Protein AF-S7J3M8-F1 (afdb_monomer)

Structure (mmCIF, N/CA/C/O backbone):
data_AF-S7J3M8-F1
#
_entry.id   AF-S7J3M8-F1
#
loop_
_atom_site.group_PDB
_atom_site.id
_atom_site.type_symbol
_atom_site.label_atom_id
_atom_site.label_alt_id
_atom_site.label_comp_id
_atom_site.label_asym_id
_atom_site.label_entity_id
_atom_site.label_seq_id
_atom_site.pdbx_PDB_ins_code
_atom_site.Cartn_x
_atom_site.Cartn_y
_atom_site.Cartn_z
_atom_site.occupancy
_atom_site.B_iso_or_equiv
_atom_site.auth_seq_id
_atom_site.auth_comp_id
_atom_site.auth_asym_id
_atom_site.auth_atom_id
_atom_site.pdbx_PDB_model_num
ATOM 1 N N . MET A 1 1 ? 9.748 16.223 -14.506 1.00 35.44 1 MET A N 1
ATOM 2 C CA . MET A 1 1 ? 10.977 15.909 -13.746 1.00 35.44 1 MET A CA 1
ATOM 3 C C . MET A 1 1 ? 10.687 14.694 -12.887 1.00 35.44 1 MET A C 1
ATOM 5 O O . MET A 1 1 ? 9.742 14.750 -12.111 1.00 35.44 1 MET A O 1
ATOM 9 N N . LEU A 1 2 ? 11.425 13.596 -13.067 1.00 41.53 2 LEU A N 1
ATOM 10 C CA . LEU A 1 2 ? 11.388 12.462 -12.139 1.00 41.53 2 LEU A CA 1
ATOM 11 C C . LEU A 1 2 ? 11.839 12.987 -10.771 1.00 41.53 2 LEU A C 1
ATOM 13 O O . LEU A 1 2 ? 12.924 13.560 -10.676 1.00 41.53 2 LEU A O 1
ATOM 17 N N . GLN A 1 3 ? 10.993 12.874 -9.744 1.00 49.59 3 GLN A N 1
ATOM 18 C CA . GLN A 1 3 ? 11.418 13.181 -8.376 1.00 49.59 3 GLN A CA 1
ATOM 19 C C . GLN A 1 3 ? 12.662 12.342 -8.064 1.00 49.59 3 GLN A C 1
ATOM 21 O O . GLN A 1 3 ? 12.657 11.142 -8.344 1.00 49.59 3 GLN A O 1
ATOM 26 N N . SER A 1 4 ? 13.711 12.985 -7.534 1.00 50.94 4 SER A N 1
ATOM 27 C CA . SER A 1 4 ? 14.932 12.326 -7.057 1.00 50.94 4 SER A CA 1
ATOM 28 C C . SER A 1 4 ? 14.561 11.069 -6.281 1.00 50.94 4 SER A C 1
ATOM 30 O O . SER A 1 4 ? 13.702 11.162 -5.400 1.00 50.94 4 SER A O 1
ATOM 32 N N . GLU A 1 5 ? 15.164 9.924 -6.614 1.00 56.12 5 GLU A N 1
ATOM 33 C CA . GLU A 1 5 ? 14.870 8.657 -5.946 1.00 56.12 5 GLU A CA 1
ATOM 34 C C . GLU A 1 5 ? 15.023 8.838 -4.432 1.00 56.12 5 GLU A C 1
ATOM 36 O O . GLU A 1 5 ? 16.128 8.927 -3.898 1.00 56.12 5 GLU A O 1
ATOM 41 N N . LEU A 1 6 ? 13.893 8.940 -3.726 1.00 59.69 6 LEU A N 1
ATOM 42 C CA . LEU A 1 6 ? 13.881 8.782 -2.280 1.00 59.69 6 LEU A CA 1
ATOM 43 C C . LEU A 1 6 ? 14.510 7.413 -2.003 1.00 59.69 6 LEU A C 1
ATOM 45 O O . LEU A 1 6 ? 14.131 6.451 -2.682 1.00 59.69 6 LEU A O 1
ATOM 49 N N . PRO A 1 7 ? 15.443 7.291 -1.040 1.00 74.75 7 PRO A N 1
ATOM 50 C CA . PRO A 1 7 ? 16.069 6.011 -0.745 1.00 74.75 7 PRO A CA 1
ATOM 51 C C . PRO A 1 7 ? 14.985 4.944 -0.593 1.00 74.75 7 PRO A C 1
ATOM 53 O O . PRO A 1 7 ? 14.012 5.180 0.123 1.00 74.75 7 PRO A O 1
ATOM 56 N N . LYS A 1 8 ? 15.125 3.790 -1.264 1.00 76.44 8 LYS A N 1
ATOM 57 C CA . LYS A 1 8 ? 14.088 2.733 -1.330 1.00 76.44 8 LYS A CA 1
ATOM 58 C C . LYS A 1 8 ? 13.467 2.428 0.046 1.00 76.44 8 LYS A C 1
ATOM 60 O O . LYS A 1 8 ? 12.264 2.222 0.172 1.00 76.44 8 LYS A O 1
ATOM 65 N N . ARG A 1 9 ? 14.288 2.498 1.098 1.00 80.25 9 ARG A N 1
ATOM 66 C CA . ARG A 1 9 ? 13.896 2.352 2.504 1.00 80.25 9 ARG A CA 1
ATOM 67 C C . ARG A 1 9 ? 12.888 3.402 2.998 1.00 80.25 9 ARG A C 1
ATOM 69 O O . ARG A 1 9 ? 11.938 3.032 3.672 1.00 80.25 9 ARG A O 1
ATOM 76 N N . VAL A 1 10 ? 13.044 4.673 2.631 1.00 85.06 10 VAL A N 1
ATOM 77 C CA . VAL A 1 10 ? 12.128 5.764 3.020 1.00 85.06 10 VAL A CA 1
ATOM 78 C C . VAL A 1 10 ? 10.736 5.547 2.426 1.00 85.06 10 VAL A C 1
ATOM 80 O O . VAL A 1 10 ? 9.731 5.854 3.064 1.00 85.06 10 VAL A O 1
ATOM 83 N N . ILE A 1 11 ? 10.659 5.003 1.208 1.00 87.19 11 ILE A N 1
ATOM 84 C CA . ILE A 1 11 ? 9.375 4.660 0.585 1.00 87.19 11 ILE A CA 1
ATOM 85 C C . ILE A 1 11 ? 8.706 3.522 1.357 1.00 87.19 11 ILE A C 1
ATOM 87 O O . ILE A 1 11 ? 7.529 3.643 1.688 1.00 87.19 11 ILE A O 1
ATOM 91 N N . LEU A 1 12 ? 9.449 2.461 1.692 1.00 90.62 12 LEU A N 1
ATOM 92 C CA . LEU A 1 12 ? 8.913 1.358 2.495 1.00 90.62 12 LEU A CA 1
ATOM 93 C C . LEU A 1 12 ? 8.425 1.840 3.863 1.00 90.62 12 LEU A C 1
ATOM 95 O O . LEU A 1 12 ? 7.300 1.541 4.235 1.00 90.62 12 LEU A O 1
ATOM 99 N N . GLU A 1 13 ? 9.216 2.647 4.570 1.00 90.06 13 GLU A N 1
ATOM 100 C CA . GLU A 1 13 ? 8.835 3.204 5.874 1.00 90.06 13 GLU A CA 1
ATOM 101 C C . GLU A 1 13 ? 7.554 4.047 5.780 1.00 90.06 13 GLU A C 1
ATOM 103 O O . GLU A 1 13 ? 6.660 3.900 6.610 1.00 90.06 13 GLU A O 1
ATOM 108 N N . ARG A 1 14 ? 7.407 4.871 4.733 1.00 90.00 14 ARG A N 1
ATOM 109 C CA . ARG A 1 14 ? 6.182 5.655 4.499 1.00 90.00 14 ARG A CA 1
ATOM 110 C C . ARG A 1 14 ? 4.963 4.781 4.213 1.00 90.00 14 ARG A C 1
ATOM 112 O O . ARG A 1 14 ? 3.893 5.060 4.746 1.00 90.00 14 ARG A O 1
ATOM 119 N N . LEU A 1 15 ? 5.110 3.759 3.370 1.00 92.81 15 LEU A N 1
ATOM 120 C CA . LEU A 1 15 ? 4.014 2.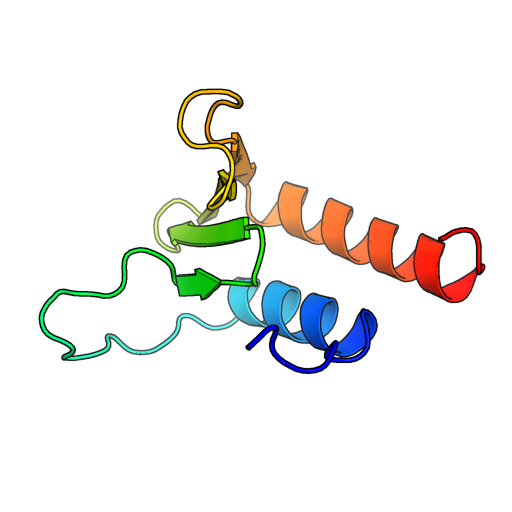846 3.033 1.00 92.81 15 LEU A CA 1
ATOM 121 C C . LEU A 1 15 ? 3.603 2.000 4.245 1.00 92.81 15 LEU A C 1
ATOM 123 O O . LEU A 1 15 ? 2.409 1.822 4.481 1.00 92.81 15 LEU A O 1
ATOM 127 N N . THR A 1 16 ? 4.569 1.545 5.048 1.00 93.75 16 THR A N 1
ATOM 128 C CA . THR A 1 16 ? 4.308 0.828 6.302 1.00 93.75 16 THR A CA 1
ATOM 129 C C . THR A 1 16 ? 3.609 1.729 7.311 1.00 93.75 16 THR A C 1
ATOM 131 O O . THR A 1 16 ? 2.598 1.330 7.877 1.00 93.75 16 THR A O 1
ATOM 134 N N . HIS A 1 17 ? 4.078 2.966 7.490 1.00 92.56 17 HIS A N 1
ATOM 135 C CA . HIS A 1 17 ? 3.436 3.923 8.391 1.00 92.56 17 HIS A CA 1
ATOM 136 C C . HIS A 1 17 ? 1.993 4.239 7.973 1.00 92.56 17 HIS A C 1
ATOM 138 O O . HIS A 1 17 ? 1.109 4.357 8.818 1.00 92.56 17 HIS A O 1
ATOM 144 N N . GLY A 1 18 ? 1.728 4.296 6.664 1.00 91.69 18 GLY A N 1
ATOM 145 C CA . GLY A 1 18 ? 0.377 4.449 6.129 1.00 91.69 18 GLY A CA 1
ATOM 146 C C . GLY A 1 18 ? -0.581 3.314 6.504 1.00 91.69 18 GLY A C 1
ATOM 147 O O . GLY A 1 18 ? -1.781 3.506 6.412 1.00 91.69 18 GLY A O 1
ATOM 148 N N . LEU A 1 19 ? -0.097 2.142 6.933 1.00 93.31 19 LEU A N 1
ATOM 149 C CA . LEU A 1 19 ? -0.965 1.060 7.423 1.00 93.31 19 LEU A CA 1
ATOM 150 C C . LEU A 1 19 ? -1.421 1.273 8.869 1.00 93.31 19 LEU A C 1
ATOM 152 O O . LEU A 1 19 ? -2.345 0.602 9.320 1.00 93.31 19 LEU A O 1
ATOM 156 N N . GLU A 1 20 ? -0.744 2.150 9.606 1.00 89.81 20 GLU A N 1
ATOM 157 C CA . GLU A 1 20 ? -0.948 2.360 11.042 1.00 89.81 20 GLU A CA 1
ATOM 158 C C . GLU A 1 20 ? -1.686 3.663 11.321 1.00 89.81 20 GLU A C 1
ATOM 160 O O . GLU A 1 20 ? -2.466 3.742 12.268 1.00 89.81 20 GLU A O 1
ATOM 165 N N . VAL A 1 21 ? -1.445 4.679 10.492 1.00 88.38 21 VAL A N 1
ATOM 166 C CA . VAL A 1 21 ? -1.987 6.019 10.689 1.00 88.38 21 VAL A CA 1
ATOM 167 C C . VAL A 1 21 ? -2.756 6.451 9.454 1.00 88.38 21 VAL A C 1
ATOM 169 O O . VAL A 1 21 ? -2.179 6.710 8.394 1.00 88.38 21 VAL A O 1
ATOM 172 N N . GLU A 1 22 ? -4.072 6.580 9.618 1.00 84.94 22 GLU A N 1
ATOM 173 C CA . GLU A 1 22 ? -4.916 7.213 8.616 1.00 84.94 22 GLU A CA 1
ATOM 174 C C . GLU A 1 22 ? -4.526 8.683 8.465 1.00 84.94 22 GLU A C 1
ATOM 176 O O . GLU A 1 22 ? -4.485 9.453 9.429 1.00 84.94 22 GLU A O 1
ATOM 181 N N . LYS A 1 23 ? -4.208 9.081 7.228 1.00 76.81 23 LYS A N 1
ATOM 182 C CA . LYS A 1 23 ? -3.958 10.489 6.933 1.00 76.81 23 LYS A CA 1
ATOM 183 C C . LYS A 1 23 ? -5.248 11.280 7.139 1.00 76.81 23 LYS A C 1
ATOM 185 O O . LYS A 1 23 ? -6.290 10.855 6.643 1.00 76.81 23 LYS A O 1
ATOM 190 N N . PRO A 1 24 ? -5.173 12.465 7.766 1.00 77.94 24 PRO A N 1
ATOM 191 C CA . PRO A 1 24 ? -6.333 13.329 7.869 1.00 77.94 24 PRO A CA 1
ATOM 192 C C . PRO A 1 24 ? -6.849 13.679 6.464 1.00 77.94 24 PRO A C 1
ATOM 194 O O . PRO A 1 24 ? -6.044 13.817 5.531 1.00 77.94 24 PRO A O 1
ATOM 197 N N . PRO A 1 25 ? -8.172 13.835 6.299 1.00 70.38 25 PRO A N 1
ATOM 198 C CA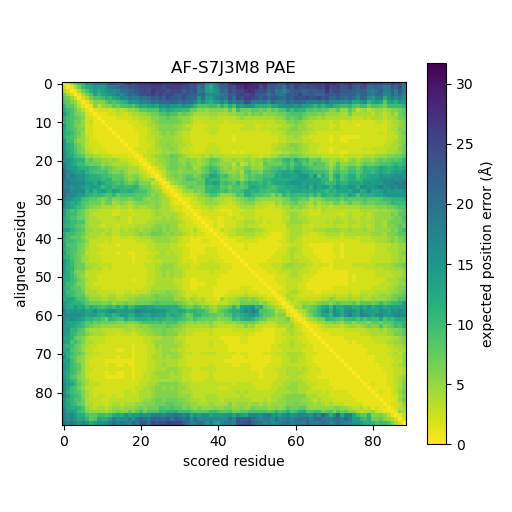 . PRO 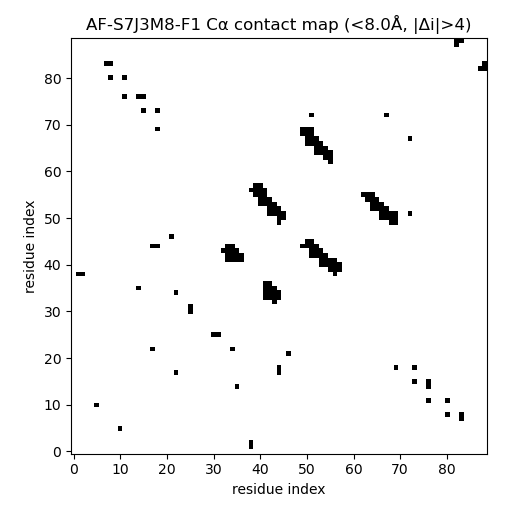A 1 25 ? -8.760 14.188 5.017 1.00 70.38 25 PRO A CA 1
ATOM 199 C C . PRO A 1 25 ? -8.144 15.488 4.490 1.00 70.38 25 PRO A C 1
ATOM 201 O O . PRO A 1 25 ? -8.039 16.487 5.202 1.00 70.38 25 PRO A O 1
ATOM 204 N N . GLN A 1 26 ? -7.714 15.466 3.229 1.00 71.81 26 GLN A N 1
ATOM 205 C CA . GLN A 1 26 ? -7.190 16.647 2.553 1.00 71.81 26 GLN A CA 1
ATOM 206 C C . GLN A 1 26 ? -8.328 17.351 1.819 1.00 71.81 26 GLN A C 1
ATOM 208 O O . GLN A 1 26 ? -8.962 16.764 0.946 1.00 71.81 26 GLN A O 1
ATOM 213 N N . PHE A 1 27 ? -8.547 18.629 2.126 1.00 78.19 27 PHE A N 1
ATOM 214 C CA . PHE A 1 27 ? -9.529 19.485 1.449 1.00 78.19 27 PHE A CA 1
ATOM 215 C C . PHE A 1 27 ? -9.032 19.980 0.074 1.00 78.19 27 PHE A C 1
ATOM 217 O O . PHE A 1 27 ? -9.180 21.150 -0.267 1.00 78.19 27 PHE A O 1
ATOM 224 N N . ALA A 1 28 ? -8.393 19.108 -0.709 1.00 78.12 28 ALA A N 1
ATOM 225 C CA . ALA A 1 28 ? -7.959 19.424 -2.067 1.00 78.12 28 ALA A CA 1
ATOM 226 C C . ALA A 1 28 ? -9.100 19.171 -3.066 1.00 78.12 28 ALA A C 1
ATOM 228 O O . ALA A 1 28 ? -9.821 18.179 -2.950 1.00 78.12 28 ALA A O 1
ATOM 229 N N . ILE A 1 29 ? -9.258 20.065 -4.048 1.00 77.31 29 ILE A N 1
ATOM 230 C CA . ILE A 1 29 ? -10.242 19.936 -5.130 1.00 77.31 29 ILE A CA 1
ATOM 231 C C . ILE A 1 29 ? -9.485 19.917 -6.469 1.00 77.31 29 ILE A C 1
ATOM 233 O O . ILE A 1 29 ? -8.863 20.924 -6.814 1.00 77.31 29 ILE A O 1
ATOM 237 N N . PRO A 1 30 ? -9.534 18.811 -7.235 1.00 80.69 30 PRO A N 1
ATOM 238 C CA . PRO A 1 30 ? -10.214 17.550 -6.921 1.00 80.69 30 PRO A CA 1
ATOM 239 C C . PRO A 1 30 ? -9.518 16.769 -5.794 1.00 80.69 30 PRO A C 1
ATOM 241 O O . PRO A 1 30 ? -8.324 16.948 -5.547 1.00 80.69 30 PRO A O 1
ATOM 244 N N . ALA A 1 31 ? -10.267 15.883 -5.130 1.00 79.06 31 ALA A N 1
ATOM 245 C CA . ALA A 1 31 ? -9.706 15.008 -4.106 1.00 79.06 31 ALA A CA 1
ATOM 246 C C . ALA A 1 31 ? -8.569 14.150 -4.701 1.00 79.06 31 ALA A C 1
ATOM 248 O O . ALA A 1 31 ? -8.700 13.671 -5.836 1.00 79.06 31 ALA A O 1
ATOM 249 N N . PRO A 1 32 ? -7.463 13.926 -3.969 1.00 85.00 32 PRO A N 1
ATOM 250 C CA . PRO A 1 32 ? -6.368 13.105 -4.466 1.00 85.00 32 PRO A CA 1
ATOM 251 C C . PRO A 1 32 ? -6.853 11.683 -4.758 1.00 85.00 32 PRO A C 1
ATOM 253 O O . PRO A 1 32 ? -7.501 11.055 -3.923 1.00 85.00 32 PRO A O 1
ATOM 256 N N . LYS A 1 33 ? -6.507 11.146 -5.934 1.00 87.31 33 LYS A N 1
ATOM 257 C CA . LYS A 1 33 ? -6.897 9.780 -6.330 1.00 87.31 33 LYS A CA 1
ATOM 258 C C . LYS A 1 33 ? -6.251 8.699 -5.448 1.00 87.31 33 LYS A C 1
ATOM 260 O O . LYS A 1 33 ? -6.835 7.634 -5.258 1.00 87.31 33 LYS A O 1
ATOM 265 N N . TYR A 1 34 ? -5.051 8.962 -4.931 1.00 90.12 34 TYR A N 1
ATOM 266 C CA . TYR A 1 34 ? -4.262 8.018 -4.141 1.00 90.12 34 TYR A CA 1
ATOM 267 C C . TYR A 1 34 ? -3.896 8.616 -2.779 1.00 90.12 34 TYR A C 1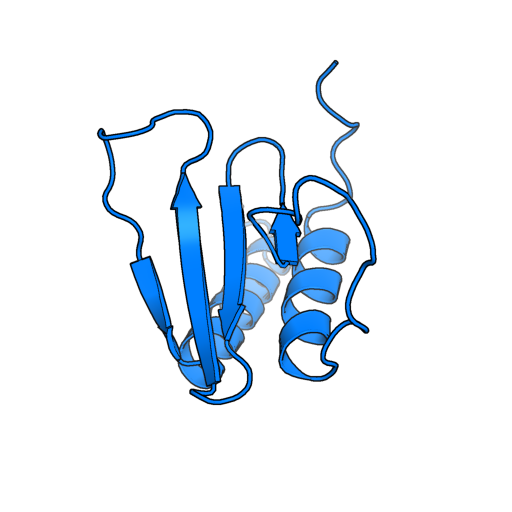
ATOM 269 O O . TYR A 1 34 ? -3.596 9.804 -2.674 1.00 90.12 34 TYR A O 1
ATOM 277 N N . THR A 1 35 ? -3.858 7.778 -1.741 1.00 89.06 35 THR A N 1
ATOM 278 C CA . THR A 1 35 ? -3.386 8.148 -0.393 1.00 89.06 35 THR A CA 1
ATOM 279 C C . THR A 1 35 ? -1.874 8.403 -0.389 1.00 89.06 35 THR A C 1
ATOM 281 O O . THR A 1 35 ? -1.361 9.289 0.312 1.00 89.06 35 THR A O 1
ATOM 284 N N . PHE A 1 36 ? -1.155 7.614 -1.189 1.00 88.56 36 PHE A N 1
ATOM 285 C CA . PHE A 1 36 ? 0.266 7.756 -1.476 1.00 88.56 36 PHE A CA 1
ATOM 286 C C . PHE A 1 36 ? 0.515 7.468 -2.949 1.00 88.56 36 PHE A C 1
ATOM 288 O O . PHE A 1 36 ? -0.165 6.648 -3.560 1.00 88.56 36 PHE A O 1
ATOM 295 N N . GLU A 1 37 ? 1.530 8.095 -3.521 1.00 89.75 37 GLU A N 1
ATOM 296 C CA . GLU A 1 37 ? 1.931 7.810 -4.889 1.00 89.75 37 GLU A CA 1
ATOM 297 C C . GLU A 1 37 ? 3.442 7.912 -5.061 1.00 89.75 37 GLU A C 1
ATOM 299 O O . GLU A 1 37 ? 4.136 8.647 -4.361 1.00 89.75 37 GLU A O 1
ATOM 304 N N . THR A 1 38 ? 3.935 7.140 -6.017 1.00 87.44 38 THR A N 1
ATOM 305 C CA . THR A 1 38 ? 5.281 7.232 -6.575 1.00 87.44 38 THR A CA 1
ATOM 306 C C . THR A 1 38 ? 5.171 7.681 -8.034 1.00 87.44 38 THR A C 1
ATOM 308 O O . THR A 1 38 ? 4.073 7.928 -8.550 1.00 87.44 38 THR A O 1
ATOM 311 N N . ASN A 1 39 ? 6.304 7.752 -8.733 1.00 85.25 39 ASN A N 1
ATOM 312 C CA . ASN A 1 39 ? 6.314 8.024 -10.171 1.00 85.25 39 ASN A CA 1
ATOM 313 C C . ASN A 1 39 ? 5.545 6.949 -10.967 1.00 85.25 39 ASN A C 1
ATOM 315 O O . ASN A 1 39 ? 4.901 7.277 -11.958 1.00 85.25 39 ASN A O 1
ATOM 319 N N . LEU A 1 40 ? 5.584 5.686 -10.522 1.00 87.56 40 LEU A N 1
ATOM 320 C CA . LEU A 1 40 ? 5.057 4.540 -11.277 1.00 87.56 40 LEU A CA 1
ATOM 321 C C . LEU A 1 40 ? 3.747 3.977 -10.717 1.00 87.56 40 LEU A C 1
ATOM 3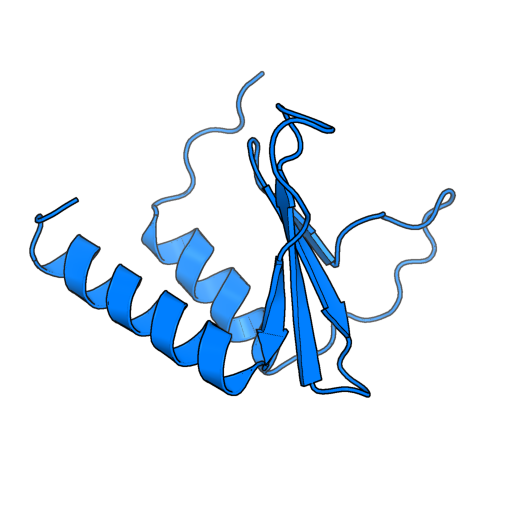23 O O . LEU A 1 40 ? 2.927 3.481 -11.486 1.00 87.56 40 LEU A O 1
ATOM 327 N N . HIS A 1 41 ? 3.538 4.068 -9.404 1.00 90.62 41 HIS A N 1
ATOM 328 C CA . HIS A 1 41 ? 2.419 3.420 -8.717 1.00 90.62 41 HIS A CA 1
ATOM 329 C C . HIS A 1 41 ? 1.631 4.402 -7.857 1.00 90.62 41 HIS A C 1
ATOM 331 O O . HIS A 1 41 ? 2.213 5.296 -7.236 1.00 90.62 41 HIS A O 1
ATOM 337 N N . GLY A 1 42 ? 0.320 4.208 -7.800 1.00 92.62 42 GLY A N 1
ATOM 338 C CA . GLY A 1 42 ? -0.573 4.819 -6.826 1.00 92.62 42 GLY A CA 1
ATOM 339 C C . GLY A 1 42 ? -1.007 3.788 -5.789 1.00 92.62 42 GLY A C 1
ATOM 340 O O . GLY A 1 42 ? -1.195 2.621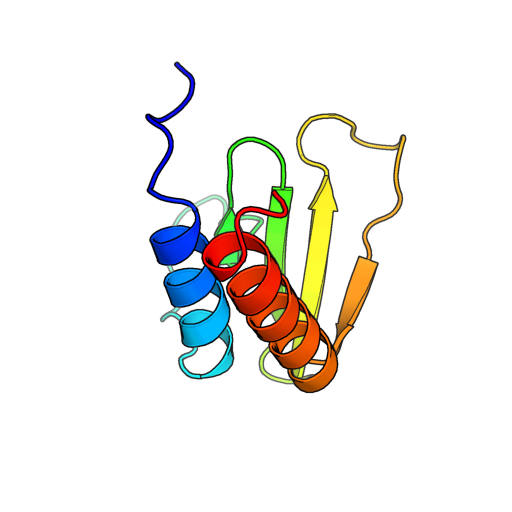 -6.120 1.00 92.62 42 GLY A O 1
ATOM 341 N N . PHE A 1 43 ? -1.162 4.221 -4.543 1.00 94.44 43 PHE A N 1
ATOM 342 C CA . PHE A 1 43 ? -1.620 3.395 -3.432 1.00 94.44 43 PHE A CA 1
ATOM 343 C C . PHE A 1 43 ? -2.822 4.067 -2.773 1.00 94.44 43 PHE A C 1
ATOM 345 O O . PHE A 1 43 ? -2.720 5.191 -2.268 1.00 94.44 43 PHE A O 1
ATOM 352 N N . ARG A 1 44 ? -3.966 3.385 -2.767 1.00 94.56 44 ARG A N 1
ATOM 353 C CA . ARG A 1 44 ? -5.197 3.845 -2.120 1.00 94.56 44 ARG A CA 1
ATOM 354 C C . ARG A 1 44 ? -5.495 2.959 -0.922 1.00 94.56 44 ARG A C 1
ATOM 356 O O . ARG A 1 44 ? -5.713 1.765 -1.087 1.00 94.56 44 ARG A O 1
ATOM 363 N N . TYR A 1 45 ? -5.489 3.555 0.261 1.00 94.94 45 TYR A N 1
ATOM 364 C CA . TYR A 1 45 ? -5.741 2.867 1.519 1.00 94.94 45 TYR A CA 1
ATOM 365 C C . TYR A 1 45 ? -7.214 3.035 1.877 1.00 94.94 45 TYR A C 1
ATOM 367 O O . TYR A 1 45 ? -7.713 4.158 1.927 1.00 94.94 45 TYR A O 1
ATOM 375 N N . ASP A 1 46 ? -7.886 1.918 2.121 1.00 94.44 46 ASP A N 1
ATOM 376 C CA . ASP A 1 46 ? -9.220 1.846 2.696 1.00 94.44 46 ASP A CA 1
ATOM 377 C C . ASP A 1 46 ? -9.082 1.310 4.124 1.00 94.44 46 ASP A C 1
ATOM 379 O O . ASP A 1 46 ? -8.906 0.110 4.347 1.00 94.44 46 ASP A O 1
ATOM 383 N N . TYR A 1 47 ? -9.102 2.226 5.092 1.00 93.06 47 TYR A N 1
ATOM 384 C CA . TYR A 1 47 ? -8.920 1.910 6.509 1.00 93.06 47 TYR A CA 1
ATOM 385 C C . TYR A 1 47 ? -10.144 1.223 7.118 1.00 93.06 47 TYR A C 1
ATOM 387 O O . TYR A 1 47 ? -9.992 0.469 8.078 1.00 93.06 47 TYR A O 1
ATOM 395 N N . GLN A 1 48 ? -11.336 1.425 6.543 1.00 92.94 48 GLN A N 1
ATOM 396 C CA . GLN A 1 48 ? -12.561 0.772 7.009 1.00 92.94 48 GLN A CA 1
ATOM 397 C C . GLN A 1 48 ? -12.522 -0.725 6.706 1.00 92.94 48 GLN A C 1
ATOM 399 O O . GLN A 1 48 ? -12.831 -1.541 7.571 1.00 92.94 48 GLN A O 1
ATOM 404 N N . HIS A 1 49 ? -12.083 -1.086 5.499 1.00 96.25 49 HIS A N 1
ATOM 405 C CA . HIS A 1 49 ? -11.963 -2.482 5.073 1.00 96.25 49 HIS A CA 1
ATOM 406 C C . HIS A 1 49 ? -10.562 -3.066 5.293 1.00 96.25 49 HIS A C 1
ATOM 408 O O . HIS A 1 49 ? -10.335 -4.236 4.993 1.00 96.25 49 HIS A O 1
ATOM 414 N N . GLN A 1 50 ? -9.620 -2.265 5.801 1.00 96.31 50 GLN A N 1
ATOM 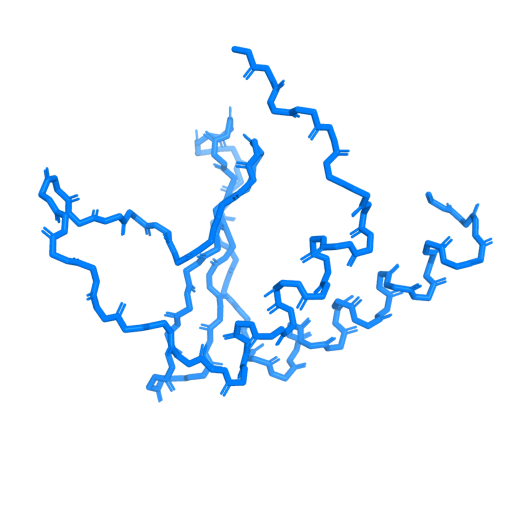415 C CA . GLN A 1 50 ? -8.212 -2.624 5.984 1.00 96.31 50 GLN A CA 1
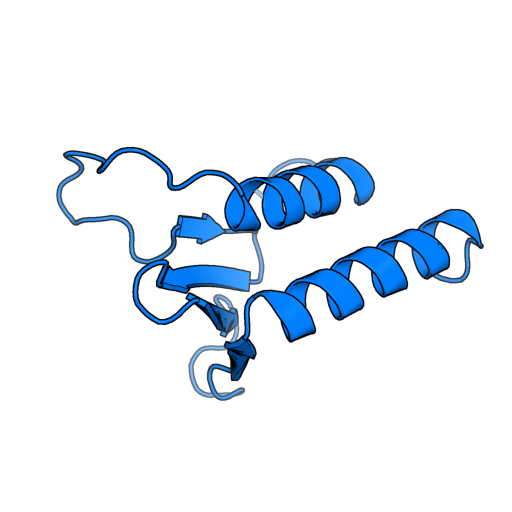ATOM 416 C C . GLN A 1 50 ? -7.584 -3.198 4.705 1.00 96.31 50 GLN A C 1
ATOM 418 O O . GLN A 1 50 ? -6.946 -4.255 4.723 1.00 96.31 50 GLN A O 1
ATOM 423 N N . THR A 1 51 ? -7.762 -2.506 3.577 1.00 97.81 51 THR A N 1
ATOM 424 C CA . THR A 1 51 ? -7.214 -2.918 2.274 1.00 97.81 51 THR A CA 1
ATOM 425 C C . THR A 1 51 ? -6.443 -1.804 1.577 1.00 97.81 51 THR A C 1
ATOM 427 O O . THR A 1 51 ? -6.759 -0.625 1.704 1.00 97.81 51 THR A O 1
ATOM 430 N N . VAL A 1 52 ? -5.415 -2.178 0.815 1.00 97.06 52 VAL A N 1
ATOM 431 C CA . VAL A 1 52 ? -4.679 -1.276 -0.076 1.00 97.06 52 VAL A CA 1
ATOM 432 C C . VAL A 1 52 ? -4.938 -1.693 -1.518 1.00 97.06 52 VAL A C 1
ATOM 434 O O . VAL A 1 52 ? -4.676 -2.838 -1.884 1.00 97.06 52 VAL A O 1
ATOM 437 N N . THR A 1 53 ? -5.409 -0.757 -2.342 1.00 96.94 53 THR A N 1
ATOM 438 C CA . THR A 1 53 ? -5.427 -0.887 -3.804 1.00 96.94 53 THR A CA 1
ATOM 439 C C . THR A 1 53 ? -4.144 -0.288 -4.384 1.00 96.94 53 THR A C 1
ATOM 441 O O . THR A 1 53 ? -3.824 0.874 -4.121 1.00 96.94 53 THR A O 1
ATOM 444 N N . ILE A 1 54 ? -3.418 -1.073 -5.174 1.00 95.19 54 ILE A N 1
ATOM 445 C CA . ILE A 1 54 ? -2.177 -0.711 -5.859 1.00 95.19 54 ILE A CA 1
ATOM 446 C C . ILE A 1 54 ? -2.492 -0.565 -7.349 1.00 95.19 54 ILE A C 1
ATOM 448 O O . ILE A 1 54 ? -2.970 -1.514 -7.970 1.00 95.19 54 ILE A O 1
ATOM 452 N N . SER A 1 55 ? -2.195 0.602 -7.918 1.00 93.12 55 SER A N 1
ATOM 453 C CA . SER A 1 55 ? -2.496 0.932 -9.317 1.00 93.12 55 SER A CA 1
ATOM 454 C C . SER A 1 55 ? -1.231 1.322 -10.080 1.00 93.12 55 SER A C 1
ATOM 456 O O . SER A 1 55 ? -0.426 2.117 -9.586 1.00 93.12 55 SER A O 1
ATOM 458 N N . TYR A 1 56 ? -1.077 0.851 -11.320 1.00 90.44 56 TYR A N 1
ATOM 459 C CA . TYR A 1 56 ? -0.014 1.306 -12.225 1.00 90.44 56 TYR A CA 1
ATOM 460 C C . TYR A 1 56 ? -0.403 2.640 -12.883 1.00 90.44 56 TYR A C 1
ATOM 462 O O . TYR A 1 56 ? -1.345 2.715 -13.670 1.00 90.44 56 TYR A O 1
ATOM 470 N N . LYS A 1 57 ? 0.334 3.716 -12.576 1.00 87.62 57 LYS A N 1
ATOM 471 C CA . LYS A 1 57 ? 0.048 5.083 -13.059 1.00 87.62 57 LYS A CA 1
ATOM 472 C C . LYS A 1 57 ? 0.480 5.333 -14.502 1.00 87.62 57 LYS A C 1
ATOM 474 O O . LYS A 1 57 ? -0.067 6.204 -15.161 1.00 87.62 57 LYS A O 1
ATOM 479 N N . VAL A 1 58 ? 1.506 4.627 -14.969 1.00 83.31 58 VAL A N 1
ATOM 480 C CA . VAL A 1 58 ? 2.132 4.892 -16.279 1.00 83.31 58 VAL A CA 1
ATOM 481 C C . VAL A 1 58 ? 1.681 3.931 -17.378 1.00 83.31 58 VAL A C 1
ATOM 483 O O . VAL A 1 58 ? 1.969 4.165 -18.544 1.00 83.31 58 VAL A O 1
ATOM 486 N N . ALA A 1 59 ? 0.962 2.868 -17.017 1.00 77.81 59 ALA A N 1
ATOM 487 C CA . ALA A 1 59 ? 0.497 1.826 -17.930 1.00 77.81 59 ALA A CA 1
ATOM 488 C C . ALA A 1 59 ? -0.989 1.529 -17.680 1.00 77.81 59 ALA A C 1
ATOM 490 O O . ALA A 1 59 ? -1.383 0.399 -17.390 1.00 77.81 59 ALA A O 1
ATOM 491 N N . HIS A 1 60 ? -1.812 2.579 -17.731 1.00 66.38 60 HIS A N 1
ATOM 492 C CA . HIS A 1 60 ? -3.252 2.466 -17.516 1.00 66.38 60 HIS A CA 1
ATOM 493 C C . HIS A 1 60 ? -3.880 1.470 -18.505 1.00 66.38 60 HIS A C 1
ATOM 495 O O . HIS A 1 60 ? -3.768 1.646 -19.715 1.00 66.38 60 HIS A O 1
ATOM 501 N N . GLY A 1 61 ? -4.530 0.430 -17.973 1.00 70.00 61 GLY A N 1
ATOM 502 C CA . GLY A 1 61 ? -5.210 -0.609 -18.755 1.00 70.00 61 GLY A CA 1
ATOM 503 C C . GLY A 1 61 ? -4.327 -1.772 -19.221 1.00 70.00 61 GLY A C 1
ATOM 504 O O . GLY A 1 61 ? -4.854 -2.711 -19.806 1.00 70.00 61 GLY A O 1
ATOM 505 N N . LEU A 1 62 ? -3.013 -1.740 -18.961 1.00 81.31 62 LEU A N 1
ATOM 506 C CA . LEU A 1 62 ? -2.126 -2.882 -19.233 1.00 81.31 62 LEU A CA 1
ATOM 507 C C . LEU A 1 62 ? -2.094 -3.878 -18.066 1.00 81.31 62 LEU A C 1
ATOM 509 O O . LEU A 1 62 ? -1.931 -5.080 -18.266 1.00 81.31 62 LEU A O 1
ATOM 513 N N . HIS A 1 63 ? -2.231 -3.359 -16.849 1.00 83.25 63 HIS A N 1
ATOM 514 C CA . HIS A 1 63 ? -2.275 -4.137 -15.622 1.00 83.25 63 HIS A CA 1
ATOM 515 C C . HIS A 1 63 ? -3.497 -3.721 -14.818 1.00 83.25 63 HIS A C 1
ATOM 517 O O . HIS A 1 63 ? -3.742 -2.524 -14.643 1.00 83.25 63 HIS A O 1
ATOM 523 N N . ASP A 1 64 ? -4.236 -4.715 -14.336 1.00 88.31 64 ASP A N 1
ATOM 524 C CA . ASP A 1 64 ? -5.352 -4.491 -13.432 1.00 88.31 64 ASP A CA 1
ATOM 525 C C . ASP A 1 64 ? -4.851 -4.007 -12.069 1.00 88.31 64 ASP A C 1
ATOM 527 O O . ASP A 1 64 ? -3.768 -4.377 -11.601 1.00 88.31 64 ASP A O 1
ATOM 531 N N . ASP A 1 65 ? -5.665 -3.178 -11.422 1.00 92.44 65 ASP A N 1
ATOM 532 C CA . ASP A 1 65 ? -5.411 -2.736 -10.058 1.00 92.44 65 ASP A CA 1
ATOM 533 C C . ASP A 1 65 ? -5.492 -3.932 -9.100 1.00 92.44 65 ASP A C 1
ATOM 535 O O . ASP A 1 65 ? -6.436 -4.724 -9.131 1.00 92.44 65 ASP A O 1
ATOM 539 N N . MET A 1 66 ? -4.519 -4.043 -8.197 1.00 94.31 66 MET A N 1
ATOM 540 C CA . MET A 1 66 ? -4.469 -5.129 -7.221 1.00 94.31 66 MET A CA 1
ATOM 541 C C . MET A 1 66 ? -4.927 -4.627 -5.859 1.00 94.31 66 MET A C 1
ATOM 543 O O . MET A 1 66 ? -4.358 -3.678 -5.328 1.00 94.31 66 MET A O 1
ATOM 547 N N . THR A 1 67 ? -5.916 -5.287 -5.255 1.00 97.31 67 THR A N 1
ATOM 548 C CA . THR A 1 67 ? -6.326 -4.999 -3.874 1.00 97.31 67 THR A CA 1
ATOM 549 C C . THR A 1 67 ? -5.883 -6.119 -2.945 1.00 97.31 67 THR A C 1
ATOM 551 O O . THR A 1 67 ? -6.147 -7.291 -3.202 1.00 97.31 67 THR A O 1
ATOM 554 N N . VAL A 1 68 ? -5.209 -5.755 -1.857 1.00 97.69 68 VAL A N 1
ATOM 555 C CA . VAL A 1 68 ? -4.730 -6.686 -0.828 1.00 97.69 68 VAL A CA 1
ATOM 556 C C . VAL A 1 68 ? -5.103 -6.190 0.563 1.00 97.69 68 VAL A C 1
ATOM 558 O O . VAL A 1 68 ? -5.283 -4.992 0.770 1.00 97.69 68 VAL A O 1
ATOM 561 N N . SER A 1 69 ? -5.191 -7.098 1.537 1.00 98.06 69 SER A N 1
ATOM 562 C CA . SER A 1 69 ? -5.361 -6.703 2.940 1.00 98.06 69 SER A CA 1
ATOM 563 C C . SER A 1 69 ? -4.134 -5.942 3.459 1.00 98.06 69 SER A C 1
ATOM 565 O O . SER A 1 69 ? -3.015 -6.149 2.980 1.00 98.06 69 SER A O 1
ATOM 567 N N . PHE A 1 70 ? -4.316 -5.112 4.486 1.00 97.25 70 PHE A N 1
ATOM 568 C CA . PHE A 1 70 ? -3.224 -4.430 5.186 1.00 97.25 70 PHE A CA 1
ATOM 569 C C . PHE A 1 70 ? -2.183 -5.418 5.717 1.00 97.25 70 PHE A C 1
ATOM 571 O O . PHE A 1 70 ? -0.987 -5.148 5.634 1.00 97.25 70 PHE A O 1
ATOM 578 N N . MET A 1 71 ? -2.621 -6.581 6.213 1.00 97.12 71 MET A N 1
ATOM 579 C CA . MET A 1 71 ? -1.722 -7.628 6.701 1.00 97.12 71 MET A CA 1
ATOM 580 C C . MET A 1 71 ? -0.858 -8.191 5.569 1.00 97.12 71 MET A C 1
ATOM 582 O O . MET A 1 71 ? 0.365 -8.246 5.682 1.00 97.12 71 MET A O 1
ATOM 586 N N . THR A 1 72 ? -1.480 -8.555 4.446 1.00 97.69 72 THR A N 1
ATOM 587 C CA . THR A 1 72 ? -0.762 -9.044 3.261 1.00 97.69 72 THR A CA 1
ATOM 588 C C . THR A 1 72 ? 0.220 -7.993 2.750 1.00 97.69 72 THR A C 1
ATOM 590 O O . THR A 1 72 ? 1.371 -8.313 2.462 1.00 97.69 72 THR A O 1
ATOM 593 N N . PHE A 1 73 ? -0.203 -6.730 2.682 1.00 97.25 73 PHE A N 1
ATOM 594 C CA . PHE A 1 73 ? 0.660 -5.646 2.227 1.00 97.25 73 PHE A CA 1
ATOM 595 C C . PHE A 1 73 ? 1.844 -5.409 3.171 1.00 97.25 73 PHE A C 1
ATOM 597 O O . PHE A 1 73 ? 2.966 -5.249 2.697 1.00 97.25 73 PHE A O 1
ATOM 604 N N . ARG A 1 74 ? 1.635 -5.473 4.494 1.00 96.50 74 ARG A N 1
ATOM 605 C CA . ARG A 1 74 ? 2.708 -5.382 5.500 1.00 96.50 74 ARG A CA 1
ATOM 606 C C . ARG A 1 74 ? 3.786 -6.441 5.263 1.00 96.50 74 ARG A C 1
ATOM 608 O O . ARG A 1 74 ? 4.958 -6.092 5.154 1.00 96.50 74 ARG A O 1
ATOM 615 N N . VAL A 1 75 ? 3.385 -7.702 5.089 1.00 96.69 75 VAL A N 1
ATOM 616 C CA . VAL A 1 75 ? 4.316 -8.812 4.812 1.00 96.69 75 VAL A CA 1
ATOM 617 C C . VAL A 1 75 ? 5.106 -8.571 3.521 1.00 96.69 75 VAL A C 1
ATOM 619 O O . VAL A 1 75 ? 6.315 -8.801 3.486 1.00 96.69 75 VAL A O 1
ATOM 622 N N . ILE A 1 76 ? 4.454 -8.061 2.469 1.00 95.31 76 ILE A N 1
ATOM 623 C CA . ILE A 1 76 ? 5.124 -7.715 1.206 1.00 95.31 76 ILE A CA 1
ATOM 624 C C . ILE A 1 76 ? 6.185 -6.629 1.434 1.00 95.31 76 ILE A C 1
ATOM 626 O O . ILE A 1 76 ? 7.329 -6.793 1.008 1.00 95.31 76 ILE A O 1
ATOM 630 N N . LEU A 1 77 ? 5.839 -5.535 2.120 1.00 94.38 77 LEU A N 1
ATOM 631 C CA . LEU A 1 77 ? 6.764 -4.427 2.385 1.00 94.38 77 LEU A CA 1
ATOM 632 C C . LEU A 1 77 ? 7.957 -4.859 3.251 1.00 94.38 77 LEU A C 1
ATOM 634 O O . LEU A 1 77 ? 9.097 -4.490 2.961 1.00 94.38 77 LEU A O 1
ATOM 638 N N . GLU A 1 78 ? 7.718 -5.665 4.285 1.00 92.94 78 GLU A N 1
ATOM 639 C CA . GLU A 1 78 ? 8.770 -6.224 5.140 1.00 92.94 78 GLU A CA 1
ATOM 640 C C . GLU A 1 78 ? 9.709 -7.141 4.346 1.00 92.94 78 GLU A C 1
ATOM 642 O O . GLU A 1 78 ? 10.933 -7.003 4.440 1.00 92.94 78 GLU A O 1
ATOM 647 N N . GLY A 1 79 ? 9.151 -8.018 3.503 1.00 92.69 79 GLY A N 1
ATOM 648 C CA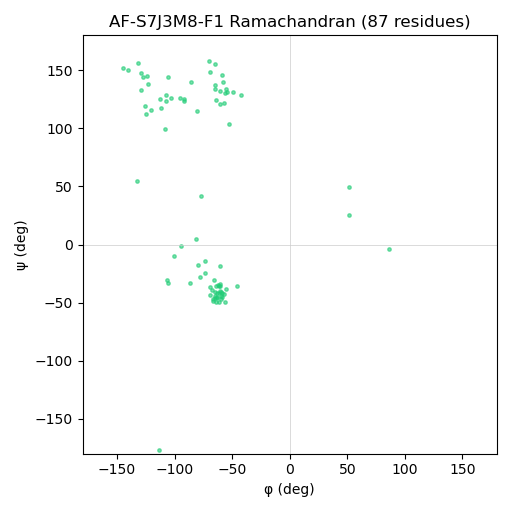 . GLY A 1 79 ? 9.912 -8.884 2.603 1.00 92.69 79 GLY A CA 1
ATOM 649 C C . GLY A 1 79 ? 10.791 -8.091 1.631 1.00 92.69 79 GLY A C 1
ATOM 650 O O . GLY A 1 79 ? 11.983 -8.376 1.499 1.00 92.69 79 GLY A O 1
ATOM 651 N N . LEU A 1 80 ? 10.250 -7.029 1.024 1.00 91.25 80 LEU A N 1
ATOM 652 C CA . LEU A 1 80 ? 11.025 -6.102 0.189 1.00 91.25 80 LEU A CA 1
ATOM 653 C C . LEU A 1 80 ? 12.155 -5.430 0.984 1.00 91.25 80 LEU A C 1
ATOM 655 O O . LEU A 1 80 ? 13.279 -5.310 0.489 1.00 91.25 80 LEU A O 1
ATOM 659 N N . GLY A 1 81 ? 11.895 -5.050 2.236 1.00 88.88 81 GLY A N 1
ATOM 660 C CA . GLY A 1 81 ? 12.905 -4.505 3.144 1.00 88.88 81 GLY A CA 1
ATOM 661 C C . GLY A 1 81 ? 14.052 -5.479 3.435 1.00 88.88 81 GLY A C 1
ATOM 662 O O . GLY A 1 81 ? 15.208 -5.060 3.540 1.00 88.88 81 GLY A O 1
ATOM 663 N N . VAL A 1 82 ? 13.776 -6.784 3.530 1.00 88.56 82 VAL A N 1
ATOM 664 C CA . VAL A 1 82 ? 14.823 -7.818 3.627 1.00 88.56 82 VAL A CA 1
ATOM 665 C C . VAL A 1 82 ? 15.634 -7.888 2.332 1.00 88.56 82 VAL A C 1
ATOM 667 O O . VAL A 1 82 ? 16.863 -7.838 2.395 1.00 88.56 82 VAL A O 1
ATOM 670 N N . CYS A 1 83 ? 14.978 -7.942 1.169 1.00 88.44 83 CYS A N 1
ATOM 671 C CA . CYS A 1 83 ? 15.652 -8.027 -0.133 1.00 88.44 83 CYS A CA 1
ATOM 672 C C . CYS A 1 83 ? 16.633 -6.869 -0.370 1.00 88.44 83 CYS A C 1
ATOM 674 O O . CYS A 1 83 ? 17.762 -7.113 -0.801 1.00 88.44 83 CYS A O 1
ATOM 676 N N . ILE A 1 84 ? 16.237 -5.640 -0.019 1.00 84.62 84 ILE A N 1
ATOM 677 C CA . ILE A 1 84 ? 17.095 -4.447 -0.118 1.00 84.62 84 ILE A CA 1
ATOM 678 C C . ILE A 1 84 ? 18.311 -4.566 0.810 1.00 84.62 84 ILE A C 1
ATOM 680 O O . ILE A 1 84 ? 19.436 -4.303 0.391 1.00 84.62 84 ILE A O 1
ATOM 684 N N . ARG A 1 85 ? 18.120 -4.988 2.071 1.00 82.12 85 ARG A N 1
ATOM 685 C CA . ARG A 1 85 ? 19.233 -5.156 3.030 1.00 82.12 85 ARG A CA 1
ATOM 686 C C . ARG A 1 85 ? 20.237 -6.213 2.582 1.00 82.12 85 ARG A C 1
ATOM 688 O O . ARG A 1 85 ? 21.427 -6.058 2.829 1.00 82.12 85 ARG A O 1
ATOM 695 N N . MET A 1 86 ? 19.763 -7.266 1.923 1.00 86.00 86 MET A N 1
ATOM 696 C CA . MET A 1 86 ? 20.608 -8.337 1.396 1.00 86.00 86 MET A CA 1
ATOM 697 C C . MET A 1 86 ? 21.271 -7.995 0.051 1.00 86.00 86 MET A C 1
ATOM 699 O O . MET A 1 86 ? 21.888 -8.881 -0.533 1.00 86.00 86 MET A O 1
ATOM 703 N N . GLN A 1 87 ? 21.123 -6.764 -0.462 1.00 72.81 87 GLN A N 1
ATOM 704 C CA . GLN A 1 87 ? 21.585 -6.345 -1.797 1.00 72.81 87 GLN A CA 1
ATOM 705 C C . GLN A 1 87 ? 21.127 -7.272 -2.929 1.00 72.81 87 GLN A C 1
ATOM 707 O O . GLN A 1 87 ? 21.760 -7.358 -3.978 1.00 72.81 87 GLN A O 1
ATOM 712 N N . LYS A 1 88 ? 20.014 -7.984 -2.736 1.00 64.31 88 LYS A N 1
ATOM 713 C CA . LYS A 1 88 ? 19.464 -8.814 -3.806 1.00 64.31 88 LYS A CA 1
ATOM 714 C C . LYS A 1 88 ? 18.805 -7.948 -4.889 1.00 64.31 88 LYS A C 1
ATOM 716 O O . LYS A 1 88 ? 18.506 -8.492 -5.946 1.00 64.31 88 LYS A O 1
ATOM 721 N N . TRP A 1 89 ? 18.557 -6.660 -4.600 1.00 58.50 89 TRP A N 1
ATOM 722 C CA . TRP A 1 89 ? 17.743 -5.709 -5.367 1.00 58.50 89 TRP A CA 1
ATOM 723 C C . TRP A 1 89 ? 18.162 -4.246 -5.155 1.00 58.50 89 TRP A C 1
ATOM 725 O O . TRP A 1 89 ? 18.446 -3.856 -4.001 1.00 58.50 89 TRP A O 1
#

Sequence (89 aa):
MLQSELPKRVILERLTHGLEVEKPPQFAIPAPKYTFETNLHGFRYDYQHQTVTISYKVAHGLHDDMTVSFMTFRVILEGLGVCIRMQKW

Mean predicted aligned error: 6.21 Å

Radius of gyration: 13.71 Å; Cα contacts (8 Å, |Δi|>4): 89; chains: 1; bounding box: 34×29×30 Å

Nearest PDB structures (foldseek):
  8bao-assembly1_B  TM=4.787E-01  e=3.898E-01  Dysgonamonadaceae bacterium
  2ffg-assembly1_B  TM=4.767E-01  e=3.898E-01  Bacillus subtilis
  2nvn-assembly1_A-2  TM=4.944E-01  e=3.087E+00  Synechococcus elongatus PCC 7942 = FACHB-805
  1x0h-assembly1_A  TM=5.548E-01  e=9.269E+00  Homo sapiens

pLDDT: mean 85.02, std 12.99, range [35.44, 98.06]

Foldseek 3Di:
DAPDPDPPVVVLVVVLVCLVDPDDADPDVVGDPAPDDHPFWGWHADNVQQKIWIDGPPDPPPDDIDIDHVVVVNVVSVVVVVCVVVVVD

Secondary structure (DSSP, 8-state):
-------HHHHHHHHHHTTTSPPPPP--SSPPS-SEE-SSEEEEEETTTTEEEEEESSSBTTBPPEEEEHHHHHHHHHHHHHHHHTT--

Solvent-accessible surface area (backbone atoms only — not comparable to full-atom values): 5496 Å² total; per-residue (Å²): 129,83,76,75,82,66,57,72,63,59,54,45,53,52,59,53,48,55,75,77,46,83,75,76,88,69,94,50,87,74,64,75,90,41,79,44,72,59,93,54,38,33,34,32,71,39,78,90,78,40,29,36,38,42,34,54,66,80,46,76,86,77,53,82,70,46,73,41,44,46,68,59,48,49,54,53,48,53,52,51,54,50,38,45,75,68,65,76,97